Protein AF-A0A1Y3ASE9-F1 (afdb_monomer_lite)

InterPro domains:
  IPR009244 Mediator complex, subunit Med7 [PF05983] (33-144)
  IPR009244 Mediator complex, subunit Med7 [PTHR21428] (27-144)
  IPR037212 Mediator complex, subunit Med7/Med21-like [SSF140718] (99-144)
  IPR044888 Mediator complex, subunit Med7 superfmaily [G3DSA:6.10.140.200] (92-145)

Radius of gyration: 33.0 Å; chains: 1; bounding box: 85×60×81 Å

Structure (mmCIF, N/CA/C/O backbone):
data_AF-A0A1Y3ASE9-F1
#
_entry.id   AF-A0A1Y3ASE9-F1
#
loop_
_atom_site.group_PDB
_atom_site.id
_atom_site.type_symbol
_atom_site.label_atom_id
_atom_site.label_alt_id
_atom_site.label_comp_id
_atom_site.label_asym_id
_atom_site.label_entity_id
_atom_site.label_seq_id
_atom_site.pdbx_PDB_ins_code
_atom_site.Cartn_x
_atom_site.Cartn_y
_atom_site.Cartn_z
_atom_site.occupancy
_atom_site.B_iso_or_equiv
_atom_site.auth_seq_id
_atom_site.auth_comp_id
_atom_site.auth_asym_id
_atom_site.auth_atom_id
_atom_site.pdbx_PDB_model_num
ATOM 1 N N . MET A 1 1 ? 41.033 46.935 -49.413 1.00 40.09 1 MET A N 1
ATOM 2 C CA . MET A 1 1 ? 39.821 47.228 -48.624 1.00 40.09 1 MET A CA 1
ATOM 3 C C . MET A 1 1 ? 39.776 46.176 -47.538 1.00 40.09 1 MET A C 1
ATOM 5 O O . MET A 1 1 ? 39.950 45.007 -47.852 1.00 40.09 1 MET A O 1
ATOM 9 N N . ASN A 1 2 ? 39.740 46.643 -46.298 1.00 36.62 2 ASN A N 1
ATOM 10 C CA . ASN A 1 2 ? 39.966 45.885 -45.071 1.00 36.62 2 ASN A CA 1
ATOM 11 C C . ASN A 1 2 ? 38.903 44.801 -44.847 1.00 36.62 2 ASN A C 1
ATOM 13 O O . ASN A 1 2 ? 37.797 44.937 -45.365 1.00 36.62 2 ASN A O 1
ATOM 17 N N . MET A 1 3 ? 39.229 43.796 -44.032 1.00 41.72 3 MET A N 1
ATOM 18 C CA . MET A 1 3 ? 38.615 43.555 -42.713 1.00 41.72 3 MET A CA 1
ATOM 19 C C . MET A 1 3 ? 39.186 42.243 -42.155 1.00 41.72 3 MET A C 1
ATOM 21 O O . MET A 1 3 ? 38.740 41.153 -42.503 1.00 41.72 3 MET A O 1
ATOM 25 N N . ASP A 1 4 ? 40.203 42.385 -41.307 1.00 44.00 4 ASP A N 1
ATOM 26 C CA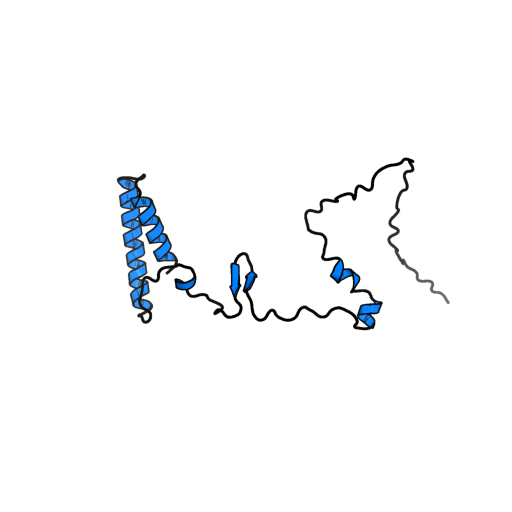 . ASP A 1 4 ? 40.490 41.437 -40.237 1.00 44.00 4 ASP A CA 1
ATOM 27 C C . ASP A 1 4 ? 39.304 41.430 -39.258 1.00 44.00 4 ASP A C 1
ATOM 29 O O . ASP A 1 4 ? 38.966 42.474 -38.702 1.00 44.00 4 ASP A O 1
ATOM 33 N N . GLU A 1 5 ? 38.718 40.263 -39.001 1.00 39.56 5 GLU A N 1
ATOM 34 C CA . GLU A 1 5 ? 37.955 39.986 -37.780 1.00 39.56 5 GLU A CA 1
ATOM 35 C C . GLU A 1 5 ? 38.385 38.617 -37.240 1.00 39.56 5 GLU A C 1
ATOM 37 O O . GLU A 1 5 ? 38.115 37.566 -37.816 1.00 39.56 5 GLU A O 1
ATOM 42 N N . ASN A 1 6 ? 39.096 38.656 -36.118 1.00 45.59 6 ASN A N 1
ATOM 43 C CA . ASN A 1 6 ? 39.288 37.543 -35.189 1.00 45.59 6 ASN A CA 1
ATOM 44 C C . ASN A 1 6 ? 38.107 37.594 -34.188 1.00 45.59 6 ASN A C 1
ATOM 46 O O . ASN A 1 6 ? 37.642 38.710 -33.929 1.00 45.59 6 ASN A O 1
ATOM 50 N N . PRO A 1 7 ? 37.643 36.495 -33.544 1.00 46.66 7 PRO A N 1
ATOM 51 C CA . PRO A 1 7 ? 38.340 36.093 -32.314 1.00 46.66 7 PRO A CA 1
ATOM 52 C C . PRO A 1 7 ? 38.221 34.609 -31.862 1.00 46.66 7 PRO A C 1
ATOM 54 O O . PRO A 1 7 ? 37.191 33.959 -31.991 1.00 46.66 7 PRO A O 1
ATOM 57 N N . MET A 1 8 ? 39.258 34.165 -31.137 1.00 45.34 8 MET A N 1
ATOM 58 C CA . MET A 1 8 ? 39.182 33.322 -29.923 1.00 45.34 8 MET A CA 1
ATOM 59 C C . MET A 1 8 ? 38.690 31.863 -30.042 1.00 45.34 8 MET A C 1
ATOM 61 O O . MET A 1 8 ? 37.660 31.493 -29.482 1.00 45.34 8 MET A O 1
ATOM 65 N N . ASP A 1 9 ? 39.541 30.983 -30.579 1.00 43.78 9 ASP A N 1
ATOM 66 C CA . ASP A 1 9 ? 39.559 29.572 -30.158 1.00 43.78 9 ASP A CA 1
ATOM 67 C C . ASP A 1 9 ? 40.257 29.454 -28.790 1.00 43.78 9 ASP A C 1
ATOM 69 O O . ASP A 1 9 ? 41.471 29.257 -28.676 1.00 43.78 9 ASP A O 1
ATOM 73 N N . VAL A 1 10 ? 39.478 29.602 -27.717 1.00 47.81 10 VAL A N 1
ATOM 74 C CA . VAL A 1 10 ? 39.922 29.289 -26.354 1.00 47.81 10 VAL A CA 1
ATOM 75 C C . VAL A 1 10 ? 39.919 27.770 -26.197 1.00 47.81 10 VAL A C 1
ATOM 77 O O . VAL A 1 10 ? 38.928 27.164 -25.792 1.00 47.81 10 VAL A O 1
ATOM 80 N N . LYS A 1 11 ? 41.049 27.128 -26.501 1.00 48.69 11 LYS A N 1
ATOM 81 C CA . LYS A 1 11 ? 41.326 25.792 -25.964 1.00 48.69 11 LYS A CA 1
ATOM 82 C C . LYS A 1 11 ? 41.463 25.913 -24.443 1.00 48.69 11 LYS A C 1
ATOM 84 O O . LYS A 1 11 ? 42.273 26.724 -23.992 1.00 48.69 11 LYS A O 1
ATOM 89 N N . PRO A 1 12 ? 40.763 25.103 -23.632 1.00 38.47 12 PRO A N 1
ATOM 90 C CA . PRO A 1 12 ? 41.128 24.968 -22.235 1.00 38.47 12 PRO A CA 1
ATOM 91 C C . PRO A 1 12 ? 42.444 24.185 -22.171 1.00 38.47 12 PRO A C 1
ATOM 93 O O . PRO A 1 12 ? 42.471 22.955 -22.197 1.00 38.47 12 PRO A O 1
ATOM 96 N N . THR A 1 13 ? 43.554 24.918 -22.127 1.00 38.19 13 THR A N 1
ATOM 97 C CA . THR A 1 13 ? 44.840 24.415 -21.647 1.00 38.19 13 THR A CA 1
ATOM 98 C C . THR A 1 13 ? 44.669 24.132 -20.162 1.00 38.19 13 THR A C 1
ATOM 100 O O . THR A 1 13 ? 44.683 25.043 -19.340 1.00 38.19 13 THR A O 1
ATOM 103 N N . PHE A 1 14 ? 44.452 22.866 -19.814 1.00 36.28 14 PHE A N 1
ATOM 104 C CA . PHE A 1 14 ? 44.564 22.428 -18.431 1.00 36.28 14 PHE A CA 1
ATOM 105 C C . PHE A 1 14 ? 46.058 22.289 -18.132 1.00 36.28 14 PHE A C 1
ATOM 107 O O . PHE A 1 14 ? 46.694 21.305 -18.511 1.00 36.28 14 PHE A O 1
ATOM 114 N N . GLU A 1 15 ? 46.638 23.327 -17.533 1.00 30.30 15 GLU A N 1
ATOM 115 C CA . GLU A 1 15 ? 47.999 23.291 -17.012 1.00 30.30 15 GLU A CA 1
ATOM 116 C C . GLU A 1 15 ? 48.112 22.177 -15.961 1.00 30.30 15 GLU A C 1
ATOM 118 O O . GLU A 1 15 ? 47.537 22.255 -14.877 1.00 30.30 15 GLU A O 1
ATOM 123 N N . GLN A 1 16 ? 48.878 21.130 -16.269 1.00 36.28 16 GLN A N 1
ATOM 124 C CA . GLN A 1 16 ? 49.467 20.282 -15.240 1.00 36.28 16 GLN A CA 1
ATOM 125 C C . GLN A 1 16 ? 50.772 20.933 -14.795 1.00 36.28 16 GLN A C 1
ATOM 127 O O . GLN A 1 16 ? 51.798 20.823 -15.466 1.00 36.28 16 GLN A O 1
ATOM 132 N N . GLN A 1 17 ? 50.728 21.611 -13.649 1.00 36.34 17 GLN A N 1
ATOM 133 C CA . GLN A 1 17 ? 51.935 21.959 -12.910 1.00 36.34 17 GLN A CA 1
ATOM 134 C C . GLN A 1 17 ? 52.627 20.663 -12.474 1.00 36.34 17 GLN A C 1
ATOM 136 O O . GLN A 1 17 ? 52.125 19.911 -11.639 1.00 36.34 17 GLN A O 1
ATOM 141 N N . GLN A 1 18 ? 53.785 20.397 -13.076 1.00 33.78 18 GLN A N 1
ATOM 142 C CA . GLN A 1 18 ? 54.749 19.429 -12.574 1.00 33.78 18 GLN A CA 1
ATOM 143 C C . GLN A 1 18 ? 55.427 20.013 -11.333 1.00 33.78 18 GLN A C 1
ATOM 145 O O . GLN A 1 18 ? 56.115 21.028 -11.419 1.00 33.78 18 GLN A O 1
ATOM 150 N N . ALA A 1 19 ? 55.287 19.330 -10.200 1.00 30.19 19 ALA A N 1
ATOM 151 C CA . ALA A 1 19 ? 56.263 19.388 -9.124 1.00 30.19 19 ALA A CA 1
ATOM 152 C C . ALA A 1 19 ? 56.973 18.031 -9.071 1.00 30.19 19 ALA A C 1
ATOM 154 O O . ALA A 1 19 ? 56.377 16.986 -8.817 1.00 30.19 19 ALA A O 1
ATOM 155 N N . THR A 1 20 ? 58.259 18.070 -9.388 1.00 36.53 20 THR A N 1
ATOM 156 C CA . THR A 1 20 ? 59.238 16.987 -9.314 1.00 36.53 20 THR A CA 1
ATOM 157 C C . THR A 1 20 ? 59.394 16.447 -7.891 1.00 36.53 20 THR A C 1
ATOM 159 O O . THR A 1 20 ? 59.566 17.251 -6.980 1.00 36.53 20 THR A O 1
ATOM 162 N N . THR A 1 21 ? 59.458 15.121 -7.708 1.00 29.27 21 THR A N 1
ATOM 163 C CA . THR A 1 21 ? 60.365 14.426 -6.761 1.00 29.27 21 THR A CA 1
ATOM 164 C C . THR A 1 21 ? 60.360 12.916 -7.042 1.00 29.27 21 THR A C 1
ATOM 166 O O . THR A 1 21 ? 59.308 12.292 -7.140 1.00 29.27 21 THR A O 1
ATOM 169 N N . SER A 1 22 ? 61.558 12.346 -7.185 1.00 37.84 22 SER A N 1
ATOM 170 C CA . SER A 1 22 ? 61.849 10.911 -7.284 1.00 37.84 22 SER A CA 1
ATOM 171 C C . SER A 1 22 ? 61.412 10.128 -6.040 1.00 37.84 22 SER A C 1
ATOM 173 O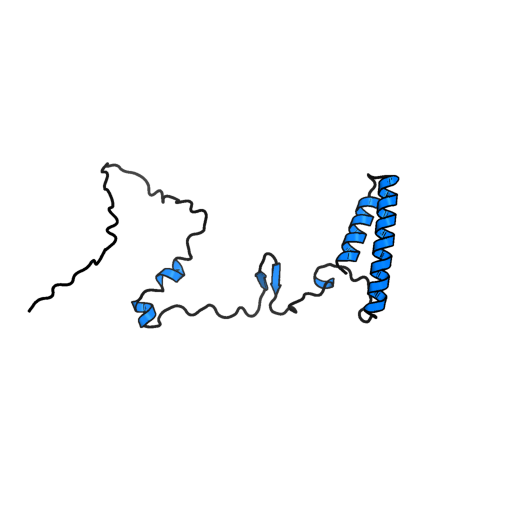 O . SER A 1 22 ? 61.748 10.554 -4.940 1.00 37.84 22 SER A O 1
ATOM 175 N N . ASN A 1 23 ? 60.786 8.954 -6.198 1.00 30.08 23 ASN A N 1
ATOM 176 C CA . ASN A 1 23 ? 61.216 7.671 -5.602 1.00 30.08 23 ASN A CA 1
ATOM 177 C C . ASN A 1 23 ? 60.150 6.562 -5.698 1.00 30.08 23 ASN A C 1
ATOM 179 O O . ASN A 1 23 ? 58.954 6.816 -5.715 1.00 30.08 23 ASN A O 1
ATOM 183 N N . ASN A 1 24 ? 60.672 5.335 -5.756 1.00 38.25 24 ASN A N 1
ATOM 184 C CA . ASN A 1 24 ? 60.052 4.007 -5.694 1.00 38.25 24 ASN A CA 1
ATOM 185 C C . ASN A 1 24 ? 58.745 3.851 -4.891 1.00 38.25 24 ASN A C 1
ATOM 187 O O . ASN A 1 24 ? 58.625 4.392 -3.796 1.00 38.25 24 ASN A O 1
ATOM 191 N N . GLY A 1 25 ? 57.905 2.908 -5.344 1.00 34.22 25 GLY A N 1
ATOM 192 C CA . GLY A 1 25 ? 57.023 2.122 -4.470 1.00 34.22 25 GLY A CA 1
ATOM 193 C C . GLY A 1 25 ? 55.529 2.218 -4.782 1.00 34.22 25 GLY A C 1
ATOM 194 O O . GLY A 1 25 ? 54.953 3.294 -4.739 1.00 34.22 25 GLY A O 1
ATOM 195 N N . ASP A 1 26 ? 54.942 1.052 -5.055 1.00 30.98 26 ASP A N 1
ATOM 196 C CA . ASP A 1 26 ? 53.532 0.665 -4.922 1.00 30.98 26 ASP A CA 1
ATOM 197 C C . ASP A 1 26 ? 52.447 1.405 -5.728 1.00 30.98 26 ASP A C 1
ATOM 199 O O . ASP A 1 26 ? 52.083 2.558 -5.505 1.00 30.98 26 ASP A O 1
ATOM 203 N N . GLN A 1 27 ? 51.830 0.644 -6.644 1.00 38.75 27 GLN A N 1
ATOM 204 C CA . GLN A 1 27 ? 50.548 0.966 -7.264 1.00 38.75 27 GLN A CA 1
ATOM 205 C C . GLN A 1 27 ? 49.454 1.017 -6.191 1.00 38.75 27 GLN A C 1
ATOM 207 O O . GLN A 1 27 ? 48.748 0.037 -5.957 1.00 38.75 27 GLN A O 1
ATOM 212 N N . GLN A 1 28 ? 49.271 2.172 -5.565 1.00 35.81 28 GLN A N 1
ATOM 213 C CA . GLN A 1 28 ? 48.058 2.460 -4.821 1.00 35.81 28 GLN A CA 1
ATOM 214 C C . GLN A 1 28 ? 47.170 3.329 -5.704 1.00 35.81 28 GLN A C 1
ATOM 216 O O . GLN A 1 28 ? 47.353 4.538 -5.828 1.00 35.81 28 GLN A O 1
ATOM 221 N N . GLN A 1 29 ? 46.235 2.667 -6.390 1.00 40.34 29 GLN A N 1
ATOM 222 C CA . GLN A 1 29 ? 45.148 3.321 -7.106 1.00 40.34 29 GLN A CA 1
ATOM 223 C C . GLN A 1 29 ? 44.427 4.225 -6.107 1.00 40.34 29 GLN A C 1
ATOM 225 O O . GLN A 1 29 ? 43.764 3.748 -5.187 1.00 40.34 29 GLN A O 1
ATOM 230 N N . SER A 1 30 ? 44.622 5.532 -6.255 1.00 44.12 30 SER A N 1
ATOM 231 C CA . SER A 1 30 ? 43.986 6.539 -5.426 1.00 44.12 30 SER A CA 1
ATOM 232 C C . SER A 1 30 ? 42.475 6.412 -5.593 1.00 44.12 30 SER A C 1
ATOM 234 O O . SER A 1 30 ? 41.900 6.751 -6.627 1.00 44.12 30 SER A O 1
ATOM 236 N N . SER A 1 31 ? 41.820 5.871 -4.568 1.00 56.78 31 SER A N 1
ATOM 237 C CA . SER A 1 31 ? 40.370 5.862 -4.456 1.00 56.78 31 SER A CA 1
ATOM 238 C C . SER A 1 31 ? 39.912 7.299 -4.225 1.00 56.78 31 SER A C 1
ATOM 240 O O . SER A 1 31 ? 39.800 7.762 -3.089 1.00 56.78 31 SER A O 1
ATOM 242 N N . ILE A 1 32 ? 39.685 8.030 -5.312 1.00 60.16 32 ILE A N 1
ATOM 243 C CA . ILE A 1 32 ? 38.973 9.302 -5.266 1.00 60.16 32 ILE A CA 1
ATOM 244 C C . ILE A 1 32 ? 37.533 8.937 -4.898 1.00 60.16 32 ILE A C 1
ATOM 246 O O . ILE A 1 32 ? 36.766 8.470 -5.738 1.00 60.16 32 ILE A O 1
ATOM 250 N N . SER A 1 33 ? 37.203 9.037 -3.611 1.00 59.75 33 SER A N 1
ATOM 251 C CA . SER A 1 33 ? 35.862 8.759 -3.100 1.00 59.75 33 SER A CA 1
ATOM 252 C C . SER A 1 33 ? 34.942 9.897 -3.533 1.00 59.75 33 SER A C 1
ATOM 254 O O . SER A 1 33 ? 34.767 10.890 -2.829 1.00 59.75 33 SER A O 1
ATOM 256 N N . SER A 1 34 ? 34.411 9.806 -4.750 1.00 70.38 34 SER A N 1
ATOM 257 C CA . SER A 1 34 ? 33.286 10.633 -5.159 1.00 70.38 34 SER A CA 1
ATOM 258 C C . SER A 1 34 ? 32.033 10.139 -4.436 1.00 70.38 34 SER A C 1
ATOM 260 O O . SER A 1 34 ? 31.777 8.940 -4.378 1.00 70.38 34 SER A O 1
ATOM 262 N N . PHE A 1 35 ? 31.208 11.064 -3.937 1.00 80.50 35 PHE A N 1
ATOM 263 C CA . PHE A 1 35 ? 29.899 10.775 -3.323 1.00 80.50 35 PHE A CA 1
ATOM 264 C C . PHE A 1 35 ? 28.924 10.018 -4.248 1.00 80.50 35 PHE A C 1
ATOM 266 O O . PHE A 1 35 ? 27.872 9.563 -3.806 1.00 80.50 35 PHE A O 1
ATOM 273 N N . TYR A 1 36 ? 29.278 9.871 -5.526 1.00 85.00 36 TYR A N 1
ATOM 274 C CA . TYR A 1 36 ? 28.507 9.176 -6.544 1.00 85.00 36 TYR A CA 1
ATOM 275 C C . TYR A 1 36 ? 29.359 8.097 -7.214 1.00 85.00 36 TYR A C 1
ATOM 277 O O . TYR A 1 36 ? 30.567 8.298 -7.393 1.00 85.00 36 TYR A O 1
ATOM 285 N N . PRO A 1 37 ? 28.751 6.964 -7.608 1.00 87.75 37 PRO A N 1
ATOM 286 C CA . PRO A 1 37 ? 29.460 5.925 -8.335 1.00 87.75 37 PRO A CA 1
ATOM 287 C C . PRO A 1 37 ? 29.949 6.467 -9.679 1.00 87.75 37 PRO A C 1
ATOM 289 O O . PRO A 1 37 ? 29.249 7.228 -10.353 1.00 87.75 37 PRO A O 1
ATOM 292 N N . LEU A 1 38 ? 31.145 6.040 -10.088 1.00 87.00 38 LEU A N 1
ATOM 293 C CA . LEU A 1 38 ? 31.627 6.318 -11.434 1.00 87.00 38 LEU A CA 1
ATOM 294 C C . LEU A 1 38 ? 30.649 5.732 -12.456 1.00 87.00 38 LEU A C 1
ATOM 296 O O . LEU A 1 38 ? 30.108 4.638 -12.247 1.00 87.00 38 LEU A O 1
ATOM 300 N N . PRO A 1 39 ? 30.415 6.437 -13.571 1.00 89.00 39 PRO A N 1
ATOM 301 C CA . PRO A 1 39 ? 29.474 5.963 -14.557 1.00 89.00 39 PRO A CA 1
ATOM 302 C C . PRO A 1 39 ? 29.961 4.635 -15.166 1.00 89.00 39 PRO A C 1
ATOM 304 O O . PRO A 1 39 ? 31.164 4.352 -15.168 1.00 89.00 39 PRO A O 1
ATOM 307 N N . PRO A 1 40 ? 29.058 3.811 -15.723 1.00 91.94 40 PRO A N 1
ATOM 308 C CA . PRO A 1 40 ? 29.416 2.534 -16.336 1.00 91.94 40 PRO A CA 1
ATOM 309 C C . PRO A 1 40 ? 30.383 2.676 -17.527 1.00 91.94 40 PRO A C 1
ATOM 311 O O . PRO A 1 40 ? 29.982 2.740 -18.692 1.00 91.94 40 PRO A O 1
ATOM 314 N N . MET A 1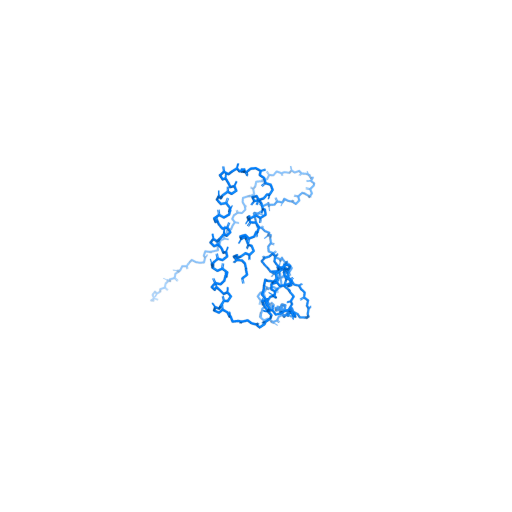 41 ? 31.690 2.658 -17.248 1.00 90.12 41 MET A N 1
ATOM 315 C CA . MET A 1 41 ? 32.742 2.924 -18.239 1.00 90.12 41 MET A CA 1
ATOM 316 C C . MET A 1 41 ? 32.742 1.943 -19.414 1.00 90.12 41 MET A C 1
ATOM 318 O O . MET A 1 41 ? 33.226 2.280 -20.493 1.00 90.12 41 MET A O 1
ATOM 322 N N . ARG A 1 42 ? 32.186 0.738 -19.232 1.00 88.19 42 ARG A N 1
ATOM 323 C CA . ARG A 1 42 ? 32.056 -0.270 -20.294 1.00 88.19 42 ARG A CA 1
ATOM 324 C C . ARG A 1 42 ? 31.174 0.215 -21.451 1.00 88.19 42 ARG A C 1
ATOM 326 O O . ARG A 1 42 ? 31.491 -0.090 -22.594 1.00 88.19 42 ARG A O 1
ATOM 333 N N . TYR A 1 43 ? 30.122 0.980 -21.154 1.00 88.50 43 TYR A N 1
ATOM 334 C CA . TYR A 1 43 ? 29.205 1.512 -22.164 1.00 88.50 43 TYR A CA 1
ATOM 335 C C . TYR A 1 43 ? 29.732 2.810 -22.769 1.00 88.50 43 TYR A C 1
ATOM 337 O O . TYR A 1 43 ? 29.791 2.925 -23.986 1.00 88.50 43 TYR A O 1
ATOM 345 N N . ILE A 1 44 ? 30.206 3.751 -21.947 1.00 89.12 44 ILE A N 1
ATOM 346 C CA . ILE A 1 44 ? 30.671 5.069 -22.421 1.00 89.12 44 ILE A CA 1
ATOM 347 C C . ILE A 1 44 ? 31.793 4.942 -23.457 1.00 89.12 44 ILE A C 1
ATOM 349 O O . ILE A 1 44 ? 31.767 5.618 -24.479 1.00 89.12 44 ILE A O 1
ATOM 353 N N . LYS A 1 45 ? 32.738 4.017 -23.251 1.00 89.75 45 LYS A N 1
ATOM 354 C CA . LYS A 1 45 ? 33.850 3.782 -24.188 1.00 89.75 45 LYS A CA 1
ATOM 355 C C . LYS A 1 45 ? 33.403 3.362 -25.594 1.00 89.75 45 LYS A C 1
ATOM 357 O O . LYS A 1 45 ? 34.182 3.485 -26.532 1.00 89.75 45 LYS A O 1
ATOM 362 N N . GLN A 1 46 ? 32.186 2.844 -25.746 1.00 88.38 46 GLN A N 1
ATOM 363 C CA . GLN A 1 46 ? 31.647 2.412 -27.037 1.00 88.38 46 GLN A CA 1
ATOM 364 C C . GLN A 1 46 ? 31.048 3.582 -27.836 1.00 88.38 46 GLN A C 1
ATOM 366 O O . GLN A 1 46 ? 30.920 3.471 -29.056 1.00 88.38 46 GLN A O 1
ATOM 371 N N . PHE A 1 47 ? 30.736 4.706 -27.183 1.00 89.88 47 PHE A N 1
ATOM 372 C CA . PHE A 1 47 ? 30.183 5.913 -27.800 1.00 89.88 47 PHE A CA 1
ATOM 373 C C . PHE A 1 47 ? 31.299 6.891 -28.196 1.00 89.88 47 PHE A C 1
ATOM 375 O O . PHE A 1 47 ? 31.501 7.920 -27.561 1.00 89.88 47 PHE A O 1
ATOM 382 N N . THR A 1 48 ? 32.035 6.553 -29.255 1.00 90.19 48 THR A N 1
ATOM 383 C CA . THR A 1 48 ? 32.988 7.459 -29.920 1.00 90.19 48 THR A CA 1
ATOM 384 C C . THR A 1 48 ? 32.369 8.049 -31.187 1.00 90.19 48 THR A C 1
ATOM 386 O O . THR A 1 48 ? 31.499 7.420 -31.792 1.00 90.19 48 THR A O 1
ATOM 389 N N . ASP A 1 49 ? 32.849 9.207 -31.647 1.00 90.62 49 ASP A N 1
ATOM 390 C CA . ASP A 1 49 ? 32.332 9.871 -32.860 1.00 90.62 49 ASP A CA 1
ATOM 391 C C . ASP A 1 49 ? 32.361 8.957 -34.094 1.00 90.62 49 ASP A C 1
ATOM 393 O O . ASP A 1 49 ? 31.447 8.961 -34.920 1.00 90.62 49 ASP A O 1
ATOM 397 N N . ILE A 1 50 ? 33.389 8.107 -34.182 1.00 91.94 50 ILE A N 1
ATOM 398 C CA . ILE A 1 50 ? 33.553 7.110 -35.245 1.00 91.94 50 ILE A CA 1
ATOM 399 C C . ILE A 1 50 ? 32.459 6.038 -35.150 1.00 91.94 50 ILE A C 1
ATOM 401 O O . ILE A 1 50 ? 31.818 5.721 -36.151 1.00 91.94 50 ILE A O 1
ATOM 405 N N . ASN A 1 51 ? 32.205 5.498 -33.955 1.00 89.19 51 ASN A N 1
ATOM 406 C CA . ASN A 1 51 ? 31.188 4.465 -33.756 1.00 89.19 51 ASN A CA 1
ATOM 407 C C . ASN A 1 51 ? 29.770 5.010 -33.948 1.00 89.19 51 ASN A C 1
ATOM 409 O O . ASN A 1 51 ? 28.926 4.307 -34.500 1.00 89.19 51 ASN A O 1
ATOM 413 N N . VAL A 1 52 ? 29.515 6.258 -33.544 1.00 90.00 52 VAL A N 1
ATOM 414 C CA . VAL A 1 52 ? 28.238 6.949 -33.771 1.00 90.00 52 VAL A CA 1
ATOM 415 C C . VAL A 1 52 ? 28.009 7.155 -35.267 1.00 90.00 52 VAL A C 1
ATOM 417 O O . VAL A 1 52 ? 26.958 6.774 -35.785 1.00 90.00 52 VAL A O 1
ATOM 420 N N . ARG A 1 53 ? 29.011 7.674 -35.990 1.00 91.50 53 ARG A N 1
ATOM 421 C CA . ARG A 1 53 ? 28.941 7.866 -37.446 1.00 91.50 53 ARG A CA 1
ATOM 422 C C . ARG A 1 53 ? 28.713 6.551 -38.192 1.00 91.50 53 ARG A C 1
ATOM 424 O O . ARG A 1 53 ? 27.932 6.518 -39.140 1.00 91.50 53 ARG A O 1
ATOM 431 N N . ASN A 1 54 ? 29.347 5.475 -37.733 1.00 91.44 54 ASN A N 1
ATOM 432 C CA . ASN A 1 54 ? 29.254 4.145 -38.336 1.00 91.44 54 ASN A CA 1
ATOM 433 C C . ASN A 1 54 ? 28.069 3.308 -37.818 1.00 91.44 54 ASN A C 1
ATOM 435 O O . ASN A 1 54 ? 27.914 2.167 -38.241 1.00 91.44 54 ASN A O 1
ATOM 439 N N . ARG A 1 55 ? 27.228 3.846 -36.920 1.00 84.81 55 ARG A N 1
ATOM 440 C CA . ARG A 1 55 ? 26.113 3.130 -36.264 1.00 84.81 55 ARG A CA 1
ATOM 441 C C . ARG A 1 55 ? 26.531 1.829 -35.553 1.00 84.81 55 ARG A C 1
ATOM 443 O O . ARG A 1 55 ? 25.725 0.916 -35.403 1.00 84.81 55 ARG A O 1
ATOM 450 N N . CYS A 1 56 ? 27.772 1.766 -35.069 1.00 85.88 56 CYS A N 1
ATOM 451 C CA . CYS A 1 56 ? 28.330 0.644 -34.302 1.00 85.88 56 CYS A CA 1
ATOM 452 C C . CYS A 1 56 ? 28.118 0.791 -32.782 1.00 85.88 56 CYS A C 1
ATOM 454 O O . CYS A 1 56 ? 28.771 0.111 -31.991 1.00 85.88 56 CYS A O 1
ATOM 456 N N . THR A 1 57 ? 27.246 1.704 -32.354 1.00 88.38 57 THR A N 1
ATOM 457 C CA . THR A 1 57 ? 26.890 1.895 -30.943 1.00 88.38 57 THR A CA 1
ATOM 458 C C . THR A 1 57 ? 25.991 0.763 -30.444 1.00 88.38 57 THR A C 1
ATOM 460 O O . THR A 1 57 ? 25.126 0.308 -31.199 1.00 88.38 57 THR A O 1
ATOM 463 N N . PRO A 1 58 ? 26.130 0.326 -29.178 1.00 87.88 58 PRO A N 1
ATOM 464 C CA . PRO A 1 58 ? 25.228 -0.666 -28.606 1.00 87.88 58 PRO A CA 1
ATOM 465 C C . PRO A 1 58 ? 23.781 -0.162 -28.663 1.00 87.88 58 PRO A C 1
ATOM 467 O O . PRO A 1 58 ? 23.495 0.998 -28.359 1.00 87.88 58 PRO A O 1
ATOM 470 N N . LEU A 1 59 ? 22.865 -1.047 -29.048 1.00 88.25 59 LEU A N 1
ATOM 471 C CA . LEU A 1 59 ? 21.434 -0.768 -28.989 1.00 88.25 59 LEU A CA 1
ATOM 472 C C . LEU A 1 59 ? 20.975 -0.674 -27.527 1.00 88.25 59 LEU A C 1
ATOM 474 O O . LEU A 1 59 ? 21.579 -1.311 -26.655 1.00 88.25 59 LEU A O 1
ATOM 478 N N . PRO A 1 60 ? 19.895 0.079 -27.249 1.00 88.81 60 PRO A N 1
ATOM 479 C CA . PRO A 1 60 ? 19.282 0.058 -25.933 1.00 88.81 60 PRO A CA 1
ATOM 480 C C . PRO A 1 60 ? 18.938 -1.388 -25.538 1.00 88.81 60 PRO A C 1
ATOM 482 O O . PRO A 1 60 ? 18.559 -2.189 -26.404 1.00 88.81 60 PRO A O 1
ATOM 485 N N . PRO A 1 61 ? 19.071 -1.744 -24.246 1.00 89.06 61 PRO A N 1
ATOM 486 C CA . PRO A 1 61 ? 18.631 -3.040 -23.756 1.00 89.06 61 PRO A CA 1
ATOM 487 C C . PRO A 1 61 ? 17.182 -3.300 -24.168 1.00 89.06 61 PRO A C 1
ATOM 489 O O . PRO A 1 61 ? 16.346 -2.394 -24.152 1.00 89.06 61 PRO A O 1
ATOM 492 N N . LYS A 1 62 ? 16.884 -4.543 -24.551 1.00 88.25 62 LYS A N 1
ATOM 493 C CA . LYS A 1 62 ? 15.514 -4.936 -24.892 1.00 88.25 62 LYS A CA 1
ATOM 494 C C . LYS A 1 62 ? 14.599 -4.761 -23.671 1.00 88.25 62 LYS A C 1
ATOM 496 O O . LYS A 1 62 ? 15.076 -4.943 -22.547 1.00 88.25 62 LYS A O 1
ATOM 501 N N . PRO A 1 63 ? 13.300 -4.466 -23.874 1.00 82.50 63 PRO A N 1
ATOM 502 C CA . PRO A 1 63 ? 12.323 -4.483 -22.794 1.00 82.50 63 PRO A CA 1
ATOM 503 C C . PRO A 1 63 ? 12.393 -5.802 -22.024 1.00 82.50 63 PRO A C 1
ATOM 505 O O . PRO A 1 63 ? 12.444 -6.881 -22.618 1.00 82.50 63 PRO A O 1
ATOM 508 N N . PHE A 1 64 ? 12.430 -5.704 -20.700 1.00 77.50 64 PHE A N 1
ATOM 509 C CA . PHE A 1 64 ? 12.515 -6.862 -19.823 1.00 77.50 64 PHE A CA 1
ATOM 510 C C . PHE A 1 64 ? 11.214 -7.676 -19.944 1.00 77.50 64 PHE A C 1
ATOM 512 O O . PHE A 1 64 ? 10.145 -7.142 -19.677 1.00 77.50 64 PHE A O 1
ATOM 519 N N . THR A 1 65 ? 11.294 -8.923 -20.424 1.00 79.88 65 THR A N 1
ATOM 520 C CA . THR A 1 65 ? 10.185 -9.898 -20.527 1.00 79.88 65 THR A CA 1
ATOM 521 C C . THR A 1 65 ? 10.762 -11.326 -20.611 1.00 79.88 65 THR A C 1
ATOM 523 O O . THR A 1 65 ? 11.610 -11.549 -21.480 1.00 79.88 65 THR A O 1
ATOM 526 N N . PRO A 1 66 ? 10.336 -12.319 -19.794 1.00 78.06 66 PRO A N 1
ATOM 527 C CA . PRO A 1 66 ? 9.621 -12.260 -18.507 1.00 78.06 66 PRO A CA 1
ATOM 528 C C . PRO A 1 66 ? 10.577 -12.159 -17.294 1.00 78.06 66 PRO A C 1
ATOM 530 O O . PRO A 1 66 ? 11.775 -12.417 -17.411 1.00 78.06 66 PRO A O 1
ATOM 533 N N . GLY A 1 67 ? 10.050 -11.814 -16.113 1.00 77.38 67 GLY A N 1
ATOM 534 C CA . GLY A 1 67 ? 10.804 -11.827 -14.851 1.00 77.38 67 GLY A CA 1
ATOM 535 C C . GLY A 1 67 ? 10.312 -10.817 -13.810 1.00 77.38 67 GLY A C 1
ATOM 536 O O . GLY A 1 67 ? 9.322 -10.114 -14.023 1.00 77.38 67 GLY A O 1
ATOM 537 N N . SER A 1 68 ? 11.025 -10.731 -12.682 1.00 82.94 68 SER A N 1
ATOM 538 C CA . SER A 1 68 ? 10.798 -9.710 -11.654 1.00 82.94 68 SER A CA 1
ATOM 539 C C . SER A 1 68 ? 11.982 -8.754 -11.535 1.00 82.94 68 SER A C 1
ATOM 541 O O . SER A 1 68 ? 13.133 -9.188 -11.585 1.00 82.94 68 SER A O 1
ATOM 543 N N . TYR A 1 69 ? 11.714 -7.462 -11.361 1.00 84.88 69 TYR A N 1
ATOM 544 C CA . TYR A 1 69 ? 12.742 -6.442 -11.161 1.00 84.88 69 TYR A CA 1
ATOM 545 C C . TYR A 1 69 ? 12.425 -5.561 -9.955 1.00 84.88 69 TYR A C 1
ATOM 547 O O . TYR A 1 69 ? 11.269 -5.356 -9.595 1.00 84.88 69 TYR A O 1
ATOM 555 N N . LEU A 1 70 ? 13.464 -5.016 -9.327 1.00 87.19 70 LEU A N 1
ATOM 556 C CA . LEU A 1 70 ? 13.306 -4.104 -8.202 1.00 87.19 70 LEU A CA 1
ATOM 557 C C . LEU A 1 70 ? 13.041 -2.684 -8.717 1.00 87.19 70 LEU A C 1
ATOM 559 O O . LEU A 1 70 ? 13.897 -2.085 -9.367 1.00 87.19 70 LEU A O 1
ATOM 563 N N . MET A 1 71 ? 11.876 -2.130 -8.391 1.00 83.94 71 MET A N 1
ATOM 564 C CA . MET A 1 71 ? 11.491 -0.754 -8.695 1.00 83.94 71 MET A CA 1
ATOM 565 C C . MET A 1 71 ? 11.083 -0.039 -7.411 1.00 83.94 71 MET A C 1
ATOM 567 O O . MET A 1 71 ? 10.183 -0.498 -6.717 1.00 83.94 71 MET A O 1
ATOM 571 N N . PHE A 1 72 ? 11.737 1.076 -7.074 1.00 84.31 72 PHE A N 1
ATOM 572 C CA . PHE A 1 72 ? 11.438 1.859 -5.859 1.00 84.31 72 PHE A CA 1
ATOM 573 C C . PHE A 1 72 ? 11.417 1.019 -4.564 1.00 84.31 72 PHE A C 1
ATOM 575 O O . PHE A 1 72 ? 10.590 1.225 -3.681 1.00 84.31 72 PHE A O 1
ATOM 582 N N . GLY A 1 73 ? 12.308 0.025 -4.466 1.00 82.44 73 GLY A N 1
ATOM 583 C CA . GLY A 1 73 ? 12.358 -0.896 -3.325 1.00 82.44 73 GLY A CA 1
ATOM 584 C C . GLY A 1 73 ? 11.265 -1.972 -3.317 1.00 82.44 73 GLY A C 1
ATOM 585 O O . GLY A 1 73 ? 11.181 -2.734 -2.362 1.00 82.44 73 GLY A O 1
ATOM 586 N N . GLN A 1 74 ? 10.442 -2.065 -4.364 1.00 78.31 74 GLN A N 1
ATOM 587 C CA . GLN A 1 74 ? 9.416 -3.092 -4.532 1.00 78.31 74 GLN A CA 1
ATOM 588 C C . GLN A 1 74 ? 9.806 -4.060 -5.644 1.00 78.31 74 GLN A C 1
ATOM 590 O O . GLN A 1 74 ? 10.201 -3.639 -6.729 1.00 78.31 74 GLN A O 1
ATOM 595 N N . ASN A 1 75 ? 9.686 -5.365 -5.400 1.00 82.19 75 ASN A N 1
ATOM 596 C CA . ASN A 1 75 ? 9.847 -6.352 -6.464 1.00 82.19 75 ASN A CA 1
ATOM 597 C C . ASN A 1 75 ? 8.593 -6.320 -7.351 1.00 82.19 75 ASN A C 1
ATOM 599 O O . ASN A 1 75 ? 7.483 -6.540 -6.857 1.00 82.19 75 ASN A O 1
ATOM 603 N N . ILE A 1 76 ? 8.752 -6.001 -8.630 1.00 77.06 76 ILE A N 1
ATOM 604 C CA . ILE A 1 76 ? 7.690 -5.913 -9.632 1.00 77.06 76 ILE A CA 1
ATOM 605 C C . ILE A 1 76 ? 7.823 -7.105 -10.567 1.00 77.06 76 ILE A C 1
ATOM 607 O O . ILE A 1 76 ? 8.836 -7.244 -11.251 1.00 77.06 76 ILE A O 1
ATOM 611 N N . THR A 1 77 ? 6.801 -7.952 -10.593 1.00 81.06 77 THR A N 1
ATOM 612 C CA . THR A 1 77 ? 6.654 -9.033 -11.571 1.00 81.06 77 THR A CA 1
ATOM 613 C C . THR A 1 77 ? 5.934 -8.474 -12.792 1.00 81.06 77 THR A C 1
ATOM 615 O O . THR A 1 77 ? 4.911 -7.813 -12.640 1.00 81.06 77 THR A O 1
ATOM 618 N N . ILE A 1 78 ? 6.448 -8.721 -13.995 1.00 73.12 78 ILE A N 1
ATOM 619 C CA . ILE A 1 78 ? 5.851 -8.191 -15.237 1.00 73.12 78 ILE A CA 1
ATOM 620 C C . ILE A 1 78 ? 4.496 -8.839 -15.560 1.00 73.12 78 ILE A C 1
ATOM 622 O O . ILE A 1 78 ? 3.655 -8.208 -16.193 1.00 73.12 78 ILE A O 1
ATOM 626 N N . ASP A 1 79 ? 4.285 -10.073 -15.103 1.00 68.19 79 ASP A N 1
ATOM 627 C CA . ASP A 1 79 ? 3.057 -10.834 -15.358 1.00 68.19 79 ASP A CA 1
ATOM 628 C C . ASP A 1 79 ? 1.927 -10.512 -14.359 1.00 68.19 79 ASP A C 1
ATOM 630 O O . ASP A 1 79 ? 0.779 -10.901 -14.578 1.00 68.19 79 ASP A O 1
ATOM 634 N N . ASP A 1 80 ? 2.229 -9.790 -13.273 1.00 62.59 80 ASP A N 1
ATOM 635 C CA . ASP A 1 80 ? 1.229 -9.391 -12.283 1.00 62.59 80 ASP A CA 1
ATOM 636 C C . ASP A 1 80 ? 0.479 -8.133 -12.743 1.00 62.59 80 ASP A C 1
ATOM 638 O O . ASP A 1 80 ? 1.041 -7.213 -13.344 1.00 62.59 80 ASP A O 1
ATOM 642 N N . THR A 1 81 ? -0.813 -8.049 -12.415 1.00 59.91 81 THR A N 1
ATOM 643 C CA . THR A 1 81 ? -1.586 -6.817 -12.603 1.00 59.91 81 THR A CA 1
ATOM 644 C C . THR A 1 81 ? -0.893 -5.642 -11.903 1.00 59.91 81 THR A C 1
ATOM 646 O O . THR A 1 81 ? -0.481 -5.772 -10.751 1.00 59.91 81 THR A O 1
ATOM 649 N N . ILE A 1 82 ? -0.808 -4.479 -12.574 1.00 59.84 82 ILE A N 1
ATOM 650 C CA . ILE A 1 82 ? -0.125 -3.249 -12.093 1.00 59.84 82 ILE A CA 1
ATOM 651 C C . ILE A 1 82 ? -0.473 -2.925 -10.630 1.00 59.84 82 ILE A C 1
ATOM 653 O O . ILE A 1 82 ? 0.367 -2.454 -9.865 1.00 59.84 82 ILE A O 1
ATOM 657 N N . ILE A 1 83 ? -1.713 -3.213 -10.237 1.00 61.34 83 ILE A N 1
ATOM 658 C CA . ILE A 1 83 ? -2.159 -3.191 -8.850 1.00 61.34 83 ILE A CA 1
ATOM 659 C C . ILE A 1 83 ? -2.251 -4.645 -8.383 1.00 61.34 83 ILE A C 1
ATOM 661 O O . ILE A 1 83 ? -3.167 -5.376 -8.770 1.00 61.34 83 ILE A O 1
ATOM 665 N N . ARG A 1 84 ? -1.290 -5.068 -7.557 1.00 63.34 84 ARG A N 1
ATOM 666 C CA . ARG A 1 84 ? -1.385 -6.314 -6.791 1.00 63.34 84 ARG A CA 1
ATOM 667 C C . ARG A 1 84 ? -2.616 -6.241 -5.888 1.00 63.34 84 ARG A C 1
ATOM 669 O O . ARG A 1 84 ? -2.844 -5.217 -5.248 1.00 63.34 84 ARG A O 1
ATOM 676 N N . SER A 1 85 ? -3.420 -7.302 -5.833 1.00 64.00 85 SER A N 1
ATOM 677 C CA . SER A 1 85 ? -4.563 -7.332 -4.916 1.00 64.00 85 SER A CA 1
ATOM 678 C C . SER A 1 85 ? -4.075 -7.203 -3.468 1.00 64.00 85 SER A C 1
ATOM 680 O O . SER A 1 85 ? -3.024 -7.745 -3.123 1.00 64.00 85 SER A O 1
ATOM 682 N N . LEU A 1 86 ? -4.840 -6.524 -2.608 1.00 65.00 86 LEU A N 1
ATOM 683 C CA . LEU A 1 86 ? -4.509 -6.367 -1.182 1.00 65.00 86 LEU A CA 1
ATOM 684 C C . LEU A 1 86 ? -4.210 -7.729 -0.511 1.00 65.00 86 LEU A C 1
ATOM 686 O O . LEU A 1 86 ? -3.265 -7.853 0.263 1.00 65.00 86 LEU A O 1
ATOM 690 N N . GLU A 1 87 ? -4.928 -8.784 -0.913 1.00 64.81 87 GLU A N 1
ATOM 691 C CA . GLU A 1 87 ? -4.706 -10.166 -0.458 1.00 64.81 87 GLU A CA 1
ATOM 692 C C . GLU A 1 87 ? -3.294 -10.685 -0.797 1.00 64.81 87 GLU A C 1
ATOM 694 O O . GLU A 1 87 ? -2.658 -11.330 0.034 1.00 64.81 87 GLU A O 1
ATOM 699 N N . SER A 1 88 ? -2.763 -10.359 -1.982 1.00 65.44 88 SER A N 1
ATOM 700 C CA . SER A 1 88 ? -1.400 -10.744 -2.391 1.00 65.44 88 SER A CA 1
ATOM 701 C C . SER A 1 88 ? -0.296 -9.970 -1.658 1.00 65.44 88 SER A C 1
ATOM 703 O O . SER A 1 88 ? 0.858 -10.387 -1.662 1.00 65.44 88 SER A O 1
ATOM 705 N N . GLN A 1 89 ? -0.650 -8.863 -0.998 1.00 66.50 89 GLN A N 1
ATOM 706 C CA . GLN A 1 89 ? 0.241 -8.061 -0.153 1.00 66.50 89 GLN A CA 1
ATOM 707 C C . GLN A 1 89 ? 0.163 -8.466 1.330 1.00 66.50 89 GLN A C 1
ATOM 709 O O . GLN A 1 89 ? 0.736 -7.791 2.182 1.00 66.50 89 GLN A O 1
ATOM 714 N N . GLY A 1 90 ? -0.548 -9.555 1.651 1.00 63.94 90 GLY A N 1
ATOM 715 C CA . GLY A 1 90 ? -0.752 -10.021 3.024 1.00 63.94 90 GLY A CA 1
ATOM 716 C C . GLY A 1 90 ? -1.801 -9.223 3.803 1.00 63.94 90 GLY A C 1
ATOM 717 O O . GLY A 1 90 ? -1.955 -9.430 5.006 1.00 63.94 90 GLY A O 1
ATOM 718 N N . LEU A 1 91 ? -2.541 -8.326 3.14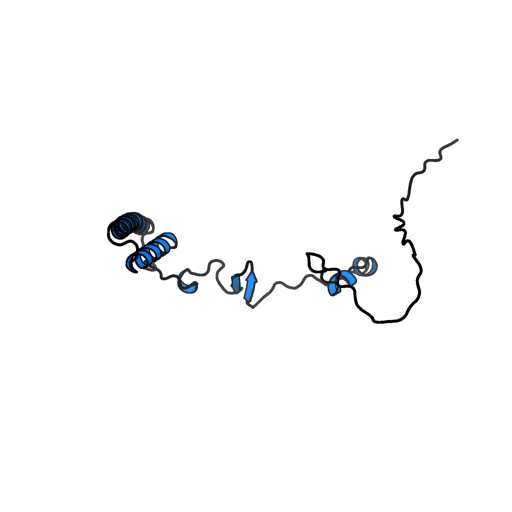5 1.00 67.06 91 LEU A N 1
ATOM 719 C CA . LEU A 1 91 ? -3.602 -7.551 3.777 1.00 67.06 91 LEU A CA 1
ATOM 720 C C . LEU A 1 91 ? -4.901 -8.359 3.754 1.00 67.06 91 LEU A C 1
ATOM 722 O O . LEU A 1 91 ? -5.420 -8.731 2.698 1.00 67.06 91 LEU A O 1
ATOM 726 N N . ARG A 1 92 ? -5.439 -8.643 4.945 1.00 65.69 92 ARG A N 1
ATOM 727 C CA . ARG A 1 92 ? -6.688 -9.392 5.092 1.00 65.69 92 ARG A CA 1
ATOM 728 C C . ARG A 1 92 ? -7.866 -8.533 4.648 1.00 65.69 92 ARG A C 1
ATOM 730 O O . ARG A 1 92 ? -8.151 -7.496 5.242 1.00 65.69 92 ARG A O 1
ATOM 737 N N . ARG A 1 93 ? -8.605 -9.014 3.653 1.00 66.38 93 ARG A N 1
ATOM 738 C CA . ARG A 1 93 ? -9.850 -8.394 3.205 1.00 66.38 93 ARG A CA 1
ATOM 739 C C . ARG A 1 93 ? -10.942 -8.534 4.276 1.00 66.38 93 ARG A C 1
ATOM 741 O O . ARG A 1 93 ? -11.169 -9.629 4.784 1.00 66.38 93 ARG A O 1
ATOM 748 N N . LEU A 1 94 ? -11.622 -7.433 4.608 1.00 67.19 94 LEU A N 1
ATOM 749 C CA . LEU A 1 94 ? -12.713 -7.405 5.599 1.00 67.19 94 LEU A CA 1
ATOM 750 C C . LEU A 1 94 ? -14.117 -7.597 4.990 1.00 67.19 94 LEU A C 1
ATOM 752 O O . LEU A 1 94 ? -15.075 -7.797 5.733 1.00 67.19 94 LEU A O 1
ATOM 756 N N . TYR A 1 95 ? -14.251 -7.556 3.660 1.00 65.31 95 TYR A N 1
ATOM 757 C CA . TYR A 1 95 ? -15.537 -7.592 2.950 1.00 65.31 95 TYR A CA 1
ATOM 758 C C . TYR A 1 95 ? -15.571 -8.631 1.805 1.00 65.31 95 TYR A C 1
ATOM 760 O O . TYR A 1 95 ? -14.523 -8.967 1.249 1.00 65.31 95 TYR A O 1
ATOM 768 N N . PRO A 1 96 ? -16.756 -9.137 1.403 1.00 72.06 96 PRO A N 1
ATOM 769 C CA . PRO A 1 96 ? -16.911 -10.106 0.306 1.00 72.06 96 PRO A CA 1
ATOM 770 C C . PRO A 1 96 ? -16.508 -9.575 -1.084 1.00 72.06 96 PRO A C 1
ATOM 772 O O . PRO A 1 96 ? -16.380 -8.370 -1.284 1.00 72.06 96 PRO A O 1
ATOM 775 N N . ARG A 1 97 ? -16.330 -10.470 -2.075 1.00 66.44 97 ARG A N 1
ATOM 776 C CA . ARG A 1 97 ? -15.921 -10.101 -3.452 1.00 66.44 97 ARG A CA 1
ATOM 777 C C . ARG A 1 97 ? -16.885 -9.145 -4.155 1.00 66.44 97 ARG A C 1
ATOM 779 O O . ARG A 1 97 ? -16.415 -8.225 -4.817 1.00 66.44 97 ARG A O 1
ATOM 786 N N . GLU A 1 98 ? -18.181 -9.323 -3.933 1.00 71.00 98 GLU A N 1
ATOM 787 C CA . GLU A 1 98 ? -19.243 -8.453 -4.429 1.00 71.00 98 GLU A CA 1
ATOM 788 C C . GLU A 1 98 ? -19.936 -7.785 -3.246 1.00 71.00 98 GLU A C 1
ATOM 790 O O . GLU A 1 98 ? -20.466 -8.455 -2.358 1.00 71.00 98 GLU A O 1
ATOM 795 N N . TYR A 1 99 ? -19.899 -6.458 -3.203 1.00 71.56 99 TYR A N 1
ATOM 796 C CA . TYR A 1 99 ? -20.516 -5.687 -2.136 1.00 71.56 99 TYR A CA 1
ATOM 797 C C . TYR A 1 99 ? -20.894 -4.297 -2.631 1.00 71.56 99 TYR A C 1
ATOM 799 O O . TYR A 1 99 ? -20.332 -3.766 -3.589 1.00 71.56 99 TYR A O 1
ATOM 807 N N . ASP A 1 100 ? -21.862 -3.691 -1.952 1.00 83.06 100 ASP A N 1
ATOM 808 C CA . ASP A 1 100 ? -22.232 -2.309 -2.212 1.00 83.06 100 ASP A CA 1
ATOM 809 C C . ASP A 1 100 ? -21.196 -1.379 -1.569 1.00 83.06 100 ASP A C 1
ATOM 811 O O . ASP A 1 100 ? -21.200 -1.171 -0.349 1.00 83.06 100 ASP A O 1
ATOM 815 N N . HIS A 1 101 ? -20.327 -0.800 -2.405 1.00 82.50 101 HIS A N 1
ATOM 816 C CA . HIS A 1 101 ? -19.289 0.148 -1.994 1.00 82.50 101 HIS A CA 1
ATOM 817 C C . HIS A 1 101 ? -19.836 1.259 -1.085 1.00 82.50 101 HIS A C 1
ATOM 819 O O . HIS A 1 101 ? -19.182 1.645 -0.118 1.00 82.50 101 HIS A O 1
ATO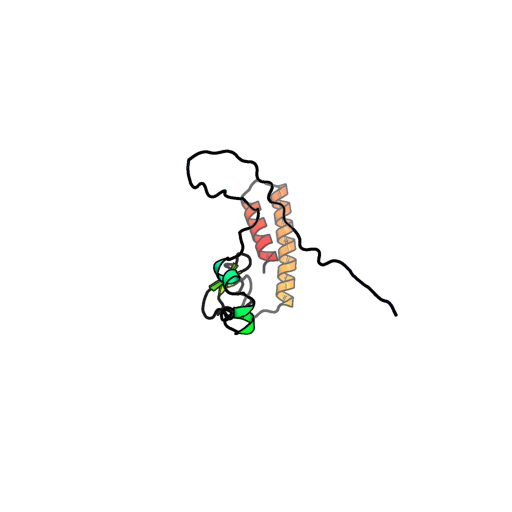M 825 N N . LYS A 1 102 ? -21.056 1.759 -1.340 1.00 86.00 102 LYS A N 1
ATOM 826 C CA . LYS A 1 102 ? -21.644 2.848 -0.544 1.00 86.00 102 LYS A CA 1
ATOM 827 C C . LYS A 1 102 ? -22.055 2.384 0.848 1.00 86.00 102 LYS A C 1
ATOM 829 O O . LYS A 1 102 ? -21.975 3.165 1.796 1.00 86.00 102 LYS A O 1
ATOM 834 N N . ARG A 1 103 ? -22.536 1.146 0.985 1.00 86.44 103 ARG A N 1
ATOM 835 C CA . ARG A 1 103 ? -22.954 0.592 2.283 1.00 86.44 103 ARG A CA 1
ATOM 836 C C . ARG A 1 103 ? -21.749 0.198 3.121 1.00 86.44 103 ARG A C 1
ATOM 838 O O . ARG A 1 103 ? -21.735 0.526 4.302 1.00 86.44 103 ARG A O 1
ATOM 845 N N . GLU A 1 104 ? -20.740 -0.426 2.523 1.00 84.75 104 GLU A N 1
ATOM 846 C CA . GLU A 1 104 ? -19.526 -0.792 3.257 1.00 84.75 104 GLU A CA 1
ATOM 847 C C . GLU A 1 104 ? -18.716 0.438 3.669 1.00 84.75 104 GLU A C 1
ATOM 849 O O . GLU A 1 104 ? -18.311 0.512 4.822 1.00 84.75 104 GLU A O 1
ATOM 854 N N . LEU A 1 105 ? -18.607 1.476 2.829 1.00 86.00 105 LEU A N 1
ATOM 855 C CA . LEU A 1 105 ? -17.944 2.723 3.232 1.00 86.00 105 LEU A CA 1
ATOM 856 C C . LEU A 1 105 ? -18.634 3.384 4.436 1.00 86.00 105 LEU A C 1
ATOM 858 O O . LEU A 1 105 ? -17.978 3.871 5.353 1.00 86.00 105 LEU A O 1
ATOM 862 N N . LYS A 1 106 ? -19.973 3.357 4.486 1.00 89.38 106 LYS A N 1
ATOM 863 C CA . LYS A 1 106 ? -20.720 3.848 5.656 1.00 89.38 106 LYS A CA 1
ATOM 864 C C . LYS A 1 106 ? -20.449 3.014 6.910 1.00 89.38 106 LYS A C 1
ATOM 866 O O . LYS A 1 106 ? -20.347 3.586 7.993 1.00 89.38 106 LYS A O 1
ATOM 871 N N . LYS A 1 107 ? -20.330 1.689 6.776 1.00 87.19 107 LYS A N 1
ATOM 872 C CA . LYS A 1 107 ? -19.989 0.797 7.895 1.00 87.19 107 LYS A CA 1
ATOM 873 C C . LYS A 1 107 ? -18.564 1.033 8.387 1.00 87.19 107 LYS A C 1
ATOM 875 O O . LYS A 1 107 ? -18.377 1.143 9.592 1.00 87.19 107 LYS A O 1
ATOM 880 N N . ILE A 1 108 ? -17.598 1.174 7.479 1.00 88.31 108 ILE A N 1
ATOM 881 C CA . ILE A 1 108 ? -16.199 1.474 7.813 1.00 88.31 108 ILE A CA 1
ATOM 882 C C . ILE A 1 108 ? -16.115 2.820 8.538 1.00 88.31 108 ILE A C 1
ATOM 884 O O . ILE A 1 108 ? -15.546 2.880 9.622 1.00 88.31 108 ILE A O 1
ATOM 888 N N . ASN A 1 109 ? -16.781 3.867 8.042 1.00 89.94 109 ASN A N 1
ATOM 889 C CA . ASN A 1 109 ? -16.805 5.177 8.704 1.00 89.94 109 ASN A CA 1
ATOM 890 C C . ASN A 1 109 ? -17.371 5.114 10.132 1.00 89.94 109 ASN A C 1
ATOM 892 O O . ASN A 1 109 ? -16.817 5.724 11.046 1.00 89.94 109 ASN A O 1
ATOM 896 N N . ALA A 1 110 ? -18.457 4.363 10.342 1.00 90.94 110 ALA A N 1
ATOM 897 C CA . ALA A 1 110 ? -19.007 4.150 11.679 1.00 90.94 110 ALA A CA 1
ATOM 898 C C . ALA A 1 110 ? -18.049 3.329 12.564 1.00 90.94 110 ALA A C 1
ATOM 900 O O . ALA A 1 110 ? -17.856 3.655 13.733 1.00 90.94 110 ALA A O 1
ATOM 901 N N . SER A 1 111 ? -17.413 2.300 12.000 1.00 90.44 111 SER A N 1
ATOM 902 C CA . SER A 1 111 ? -16.457 1.439 12.699 1.00 90.44 111 SER A CA 1
ATOM 903 C C . SER A 1 111 ? -15.190 2.186 13.122 1.00 90.44 111 SER A C 1
ATOM 905 O O . SER A 1 111 ? -14.691 1.937 14.216 1.00 90.44 111 SER A O 1
ATOM 907 N N . ILE A 1 112 ? -14.683 3.114 12.303 1.00 90.94 112 ILE A N 1
ATOM 908 C CA . ILE A 1 112 ? -13.538 3.975 12.641 1.00 90.94 112 ILE A CA 1
ATOM 909 C C . ILE A 1 112 ? -13.858 4.811 13.880 1.00 90.94 112 ILE A C 1
ATOM 911 O O . ILE A 1 112 ? -13.056 4.863 14.810 1.00 90.94 112 ILE A O 1
ATOM 915 N N . LEU A 1 113 ? -15.044 5.427 13.917 1.00 91.38 113 LEU A N 1
ATOM 916 C CA . LEU A 1 113 ? -15.461 6.255 15.047 1.00 91.38 113 LEU A CA 1
ATOM 917 C C . LEU A 1 113 ? -15.546 5.439 16.343 1.00 91.38 113 LEU A C 1
ATOM 919 O O . LEU A 1 113 ? -15.025 5.866 17.370 1.00 91.38 113 LEU A O 1
ATOM 923 N N . VAL A 1 114 ? -16.172 4.261 16.294 1.00 92.12 114 VAL A N 1
ATOM 924 C CA . VAL A 1 114 ? -16.293 3.379 17.465 1.00 92.12 114 VAL A CA 1
ATOM 925 C C . VAL A 1 114 ? -14.917 2.919 17.947 1.00 92.12 114 VAL A C 1
ATOM 927 O O . VAL A 1 114 ? -14.641 2.986 19.140 1.00 92.12 114 VAL A O 1
ATOM 930 N N . ASN A 1 115 ? -14.022 2.526 17.036 1.00 89.75 115 ASN A N 1
ATOM 931 C CA . ASN A 1 115 ? -12.677 2.078 17.402 1.00 89.75 115 ASN A CA 1
ATOM 932 C C . ASN A 1 115 ? -11.834 3.213 18.012 1.00 89.75 115 ASN A C 1
ATOM 934 O O . ASN A 1 115 ? -11.100 3.005 18.974 1.00 89.75 115 ASN A O 1
ATOM 938 N N . PHE A 1 116 ? -11.999 4.443 17.521 1.00 90.94 116 PHE A N 1
ATOM 939 C CA . PHE A 1 116 ? -11.360 5.617 18.110 1.00 90.94 116 PHE A CA 1
ATOM 940 C C . PHE A 1 116 ? -11.857 5.906 19.536 1.00 90.94 116 PHE A C 1
ATOM 942 O O . PHE A 1 116 ? -11.048 6.190 20.418 1.00 90.94 116 PHE A O 1
ATOM 949 N N . LEU A 1 117 ? -13.165 5.797 19.786 1.00 91.12 117 LEU A N 1
ATOM 950 C CA . LEU A 1 117 ? -13.730 5.961 21.131 1.00 91.12 117 LEU A CA 1
ATOM 951 C C . LEU A 1 117 ? -13.256 4.858 22.088 1.00 91.12 117 LEU A C 1
ATOM 953 O O . LEU A 1 117 ? -12.867 5.165 23.213 1.00 91.12 117 LEU A O 1
ATOM 957 N N . ASP A 1 118 ? -13.210 3.605 21.628 1.00 88.62 118 ASP A N 1
ATOM 958 C CA . ASP A 1 118 ? -12.640 2.484 22.386 1.00 88.62 118 ASP A CA 1
ATOM 959 C C . ASP A 1 118 ? -11.161 2.721 22.723 1.00 88.62 118 ASP A C 1
ATOM 961 O O . ASP A 1 118 ? -10.714 2.416 23.828 1.00 88.62 118 ASP A O 1
ATOM 965 N N . LEU A 1 119 ? -10.386 3.273 21.785 1.00 89.56 119 LEU A N 1
ATOM 966 C CA . LEU A 1 119 ? -8.984 3.599 22.021 1.00 89.56 119 LEU A CA 1
ATOM 967 C C . LEU A 1 119 ? -8.841 4.689 23.087 1.00 89.56 119 LEU A C 1
ATOM 969 O O . LEU A 1 119 ? -8.038 4.524 24.004 1.00 89.56 119 LEU A O 1
ATOM 973 N N . ILE A 1 120 ? -9.622 5.773 23.006 1.00 91.00 120 ILE A N 1
ATOM 974 C CA . ILE A 1 120 ? -9.639 6.822 24.042 1.00 91.00 120 ILE A CA 1
ATOM 975 C C . ILE A 1 120 ? -9.941 6.205 25.409 1.00 91.00 120 ILE A C 1
ATOM 977 O O . ILE A 1 120 ? -9.276 6.509 26.397 1.00 91.00 120 ILE A O 1
ATOM 981 N N . ASP A 1 121 ? -10.918 5.310 25.463 1.00 88.62 121 ASP A N 1
ATOM 982 C CA . ASP A 1 121 ? -11.347 4.673 26.697 1.00 88.62 121 ASP A CA 1
ATOM 983 C C . ASP A 1 121 ? -10.266 3.761 27.310 1.00 88.62 121 ASP A C 1
ATOM 985 O O . ASP A 1 121 ? -10.027 3.784 28.522 1.00 88.62 121 ASP A O 1
ATOM 989 N N . VAL A 1 122 ? -9.540 3.012 26.475 1.00 87.88 122 VAL A N 1
ATOM 990 C CA . VAL A 1 122 ? -8.368 2.229 26.897 1.00 87.88 122 VAL A CA 1
ATOM 991 C C . VAL A 1 122 ? -7.249 3.141 27.406 1.00 87.88 122 VAL A C 1
ATOM 993 O O . VAL A 1 122 ? -6.648 2.834 28.435 1.00 87.88 122 VAL A O 1
ATOM 996 N N . LEU A 1 123 ? -6.991 4.273 26.742 1.00 85.50 123 LEU A N 1
ATOM 997 C CA . LEU A 1 123 ? -5.954 5.227 27.151 1.00 85.50 123 LEU A CA 1
ATOM 998 C C . LEU A 1 123 ? -6.251 5.871 28.511 1.00 85.50 123 LEU A C 1
ATOM 1000 O O . LEU A 1 123 ? -5.323 6.093 29.287 1.00 85.50 123 LEU A O 1
ATOM 1004 N N . ILE A 1 124 ? -7.524 6.138 28.816 1.00 87.56 124 ILE A N 1
ATOM 1005 C CA . ILE A 1 124 ? -7.940 6.712 30.104 1.00 87.56 124 ILE A CA 1
ATOM 1006 C C . ILE A 1 124 ? -7.812 5.687 31.238 1.00 87.56 124 ILE A C 1
ATOM 1008 O O . ILE A 1 124 ? -7.401 6.045 32.340 1.00 87.56 124 ILE A O 1
ATOM 1012 N N . ARG A 1 125 ? -8.169 4.417 30.998 1.00 83.31 125 ARG A N 1
ATOM 1013 C CA . ARG A 1 125 ? -8.199 3.390 32.055 1.00 83.31 125 ARG A CA 1
ATOM 1014 C C . ARG A 1 125 ? -6.852 2.706 32.278 1.00 83.31 125 ARG A C 1
ATOM 1016 O O . ARG A 1 125 ? -6.452 2.532 33.426 1.00 83.31 125 ARG A O 1
ATOM 1023 N N . CYS A 1 126 ? -6.183 2.262 31.214 1.00 74.31 126 CYS A N 1
ATOM 1024 C CA . CYS A 1 126 ? -4.959 1.458 31.291 1.00 74.31 126 CYS A CA 1
ATOM 1025 C C . CYS A 1 126 ? -4.056 1.700 30.060 1.00 74.31 126 CYS A C 1
ATOM 1027 O O . CYS A 1 126 ? -4.108 0.926 29.098 1.00 74.31 126 CYS A O 1
ATOM 1029 N N . PRO A 1 127 ? -3.185 2.724 30.085 1.00 78.19 127 PRO A N 1
ATOM 1030 C CA . PRO A 1 127 ? -2.392 3.118 28.916 1.00 78.19 127 PRO A CA 1
ATOM 1031 C C . PRO A 1 127 ? -1.309 2.105 28.491 1.00 78.19 127 PRO A C 1
ATOM 1033 O O . PRO A 1 127 ? -0.892 2.133 27.333 1.00 78.19 127 PRO A O 1
ATOM 1036 N N . ASP A 1 128 ? -0.885 1.195 29.378 1.00 74.94 128 ASP A N 1
ATOM 1037 C CA . ASP A 1 128 ? 0.219 0.237 29.147 1.00 74.94 128 ASP A CA 1
ATOM 1038 C C . ASP A 1 128 ? -0.230 -1.210 28.880 1.00 74.94 128 ASP A C 1
ATOM 1040 O O . ASP A 1 128 ? 0.517 -2.167 29.070 1.00 74.94 128 ASP A O 1
ATOM 1044 N N . THR A 1 129 ? -1.468 -1.406 28.427 1.00 80.62 129 THR A N 1
ATOM 1045 C CA . THR A 1 129 ? -1.976 -2.755 28.123 1.00 80.62 129 THR A CA 1
ATOM 1046 C C . THR A 1 129 ? -1.810 -3.099 26.645 1.00 80.62 129 THR A C 1
ATOM 1048 O O . THR A 1 129 ? -2.016 -2.243 25.785 1.00 80.62 129 THR A O 1
ATOM 1051 N N . GLN A 1 130 ? -1.581 -4.382 26.338 1.00 82.00 130 GLN A N 1
ATOM 1052 C CA . GLN A 1 130 ? -1.573 -4.934 24.971 1.00 82.00 130 GLN A CA 1
ATOM 1053 C C . GLN A 1 130 ? -2.816 -4.546 24.146 1.00 82.00 130 GLN A C 1
ATOM 1055 O O . GLN A 1 130 ? -2.737 -4.339 22.939 1.00 82.00 130 GLN A O 1
ATOM 1060 N N . LYS A 1 131 ? -3.950 -4.324 24.823 1.00 80.38 131 LYS A N 1
ATOM 1061 C CA . LYS A 1 131 ? -5.203 -3.820 24.239 1.00 80.38 131 LYS A CA 1
ATOM 1062 C C . LYS A 1 131 ? -5.042 -2.513 23.456 1.00 80.38 131 LYS A C 1
ATOM 1064 O O . LYS A 1 131 ? -5.770 -2.291 22.493 1.00 80.38 131 LYS A O 1
ATOM 1069 N N . ARG A 1 132 ? -4.102 -1.642 23.843 1.00 83.69 132 ARG A N 1
ATOM 1070 C CA . ARG A 1 132 ? -3.791 -0.412 23.098 1.00 83.69 132 ARG A CA 1
ATOM 1071 C C . ARG A 1 132 ? -3.223 -0.742 21.720 1.00 83.69 132 ARG A C 1
ATOM 1073 O O . ARG A 1 132 ? -3.614 -0.132 20.731 1.00 83.69 132 ARG A O 1
ATOM 1080 N N . GLU A 1 133 ? -2.291 -1.688 21.666 1.00 83.94 133 GLU A N 1
ATOM 1081 C CA . GLU A 1 133 ? -1.627 -2.097 20.428 1.00 83.94 133 GLU A CA 1
ATOM 1082 C C . GLU A 1 133 ? -2.600 -2.826 19.494 1.00 83.94 133 GLU A C 1
ATOM 1084 O O . GLU A 1 133 ? -2.611 -2.560 18.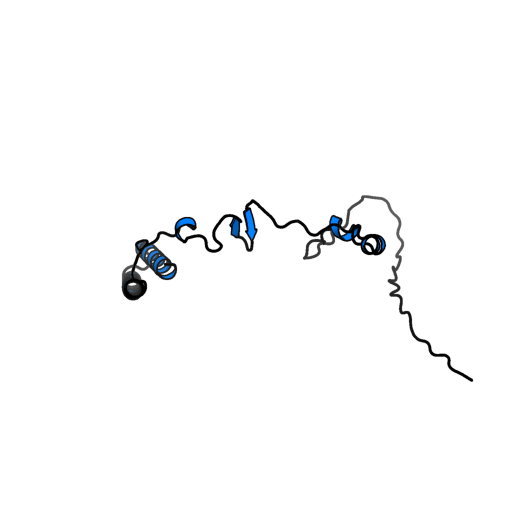296 1.00 83.94 133 GLU A O 1
ATOM 1089 N N . GLU A 1 134 ? -3.487 -3.658 20.040 1.00 85.50 134 GLU A N 1
ATOM 1090 C CA . GLU A 1 134 ? -4.581 -4.290 19.289 1.00 85.50 134 GLU A CA 1
ATOM 1091 C C . GLU A 1 134 ? -5.498 -3.242 18.637 1.00 85.50 134 GLU A C 1
ATOM 1093 O O . GLU A 1 134 ? -5.712 -3.279 17.427 1.00 85.50 134 GLU A O 1
ATOM 1098 N N . LYS A 1 135 ? -5.958 -2.239 19.399 1.00 85.56 135 LYS A N 1
ATOM 1099 C CA . LYS A 1 135 ? -6.815 -1.160 18.872 1.00 85.56 135 LYS A CA 1
ATOM 1100 C C . LYS A 1 135 ? -6.105 -0.283 17.838 1.00 85.56 135 LYS A C 1
ATOM 1102 O O . LYS A 1 135 ? -6.722 0.153 16.869 1.00 85.56 135 LYS A O 1
ATOM 1107 N N . CYS A 1 136 ? -4.804 -0.054 18.003 1.00 85.44 136 CYS A N 1
ATOM 1108 C CA . CYS A 1 136 ? -3.999 0.677 17.025 1.00 85.44 136 CYS A CA 1
ATOM 1109 C C . CYS A 1 136 ? -3.876 -0.097 15.698 1.00 85.44 136 CYS A C 1
ATOM 1111 O O . CYS A 1 136 ? -4.062 0.478 14.626 1.00 85.44 136 CYS A O 1
ATOM 1113 N N . ASN A 1 137 ? -3.644 -1.412 15.770 1.00 85.19 137 ASN A N 1
ATOM 1114 C CA . ASN A 1 137 ? -3.616 -2.283 14.594 1.00 85.19 137 ASN A CA 1
ATOM 1115 C C . ASN A 1 137 ? -4.985 -2.364 13.899 1.00 85.19 137 ASN A C 1
ATOM 1117 O O . ASN A 1 137 ? -5.051 -2.316 12.670 1.00 85.19 137 ASN A O 1
ATOM 1121 N N . ASP A 1 138 ? -6.082 -2.423 14.660 1.00 86.25 138 ASP A N 1
ATOM 1122 C CA . ASP A 1 138 ? -7.434 -2.411 14.093 1.00 86.25 138 ASP A CA 1
ATOM 1123 C C . ASP A 1 138 ? -7.731 -1.098 13.349 1.00 86.25 138 ASP A C 1
ATOM 1125 O O . ASP A 1 138 ? -8.310 -1.116 12.261 1.00 86.25 138 ASP A O 1
ATOM 1129 N N . LEU A 1 139 ? -7.306 0.046 13.900 1.00 87.19 139 LEU A N 1
ATOM 1130 C CA . LEU A 1 139 ? -7.399 1.344 13.227 1.00 87.19 139 LEU A CA 1
ATOM 1131 C C . LEU A 1 139 ? -6.566 1.371 11.943 1.00 87.19 139 LEU A C 1
ATOM 1133 O O . LEU A 1 139 ? -7.063 1.809 10.908 1.00 87.19 139 LEU A O 1
ATOM 1137 N N . GLN A 1 140 ? -5.332 0.867 11.977 1.00 85.88 140 GLN A N 1
ATOM 1138 C CA . GLN A 1 140 ? -4.484 0.784 10.788 1.00 85.88 140 GLN A CA 1
ATOM 1139 C C . GLN A 1 140 ? -5.135 -0.069 9.688 1.00 85.88 140 GLN A C 1
ATOM 1141 O O . GLN A 1 140 ? -5.110 0.313 8.518 1.00 85.88 140 GLN A O 1
ATOM 1146 N N . LEU A 1 141 ? -5.780 -1.179 10.052 1.00 84.38 141 LEU A N 1
ATOM 1147 C CA . LEU A 1 141 ? -6.505 -2.025 9.105 1.00 84.38 141 LEU A CA 1
ATOM 1148 C C . LEU A 1 141 ? -7.724 -1.308 8.496 1.00 84.38 141 LEU A C 1
ATOM 1150 O O . LEU A 1 141 ? -7.965 -1.429 7.294 1.00 84.38 141 LEU A O 1
ATOM 1154 N N . LEU A 1 142 ? -8.460 -0.533 9.298 1.00 84.00 142 LEU A N 1
ATOM 1155 C CA . LEU A 1 142 ? -9.624 0.245 8.853 1.00 84.00 142 LEU A CA 1
ATOM 1156 C C . LEU A 1 142 ? -9.273 1.366 7.855 1.00 84.00 142 LEU A C 1
ATOM 1158 O O . LEU A 1 142 ? -10.136 1.744 7.073 1.00 84.00 142 LEU A O 1
ATOM 1162 N N . PHE A 1 143 ? -8.040 1.891 7.864 1.00 80.94 143 PHE A N 1
ATOM 1163 C CA . PHE A 1 143 ? -7.591 2.928 6.916 1.00 80.94 143 PHE A CA 1
ATOM 1164 C C . PHE A 1 143 ? -6.999 2.381 5.609 1.00 80.94 143 PHE A C 1
ATOM 1166 O O . PHE A 1 143 ? -6.888 3.124 4.636 1.00 80.94 143 PHE A O 1
ATOM 1173 N N . ILE A 1 144 ? -6.580 1.114 5.589 1.00 72.94 144 ILE A N 1
ATOM 1174 C CA . ILE A 1 144 ? -5.972 0.468 4.414 1.00 72.94 144 ILE A CA 1
ATOM 1175 C C . ILE A 1 144 ? -7.024 -0.248 3.546 1.00 72.94 144 ILE A C 1
ATOM 1177 O O . ILE A 1 144 ? -6.780 -0.485 2.361 1.00 72.94 144 ILE A O 1
ATOM 1181 N N . THR A 1 145 ? -8.167 -0.617 4.134 1.00 56.31 145 THR A N 1
ATOM 1182 C CA . THR A 1 145 ? -9.267 -1.333 3.457 1.00 56.31 145 THR A CA 1
ATOM 1183 C C . THR A 1 145 ? -10.234 -0.412 2.729 1.00 56.31 145 THR A C 1
ATOM 1185 O O . THR A 1 145 ? -10.785 -0.892 1.708 1.00 56.31 145 THR A O 1
#

Organism: Euroglyphus maynei (NCBI:txid6958)

Sequence (145 aa):
MNMDENPMDVKPTFEQQQATTSNNGDQQQSSISSFYPLPPMRYIKQFTDINVRNRCTPLPPKPFTPGSYLMFGQNITIDDTIIRSLESQGLRRLYPREYDHKRELKKINASILVNFLDLIDVLIRCPDTQKREEKCNDLQLLFIT

pLDDT: mean 72.18, std 19.47, range [29.27, 92.12]

Foldseek 3Di:
DDDDDDDDPDDPPPDDDDDDDDDDDDDDPPPPPDPDDDPPPVQVVCDDPVCVVVVVHDDPDDPDPADWDQDPNDTDGPPDDPDDPCVNVVQDDPDDPDDDPVVVVVVLVVVLVVLVVVLVVCCVPPVPDCVNVVSVVVNVSSVVD

Secondary structure (DSSP, 8-state):
----------------------------------SSPPP-HHHHTT--HHHHHTT-SPPPPPPP-SSEEEETTEEEETTS-SS--GGGGTPPP-S-SS--HHHHHHHHHHHHHHHHHHHHHHHHH-TTSHHHHHHHHHHHHHHH-